Protein AF-A0A2E6XE51-F1 (afdb_monomer_lite)

Foldseek 3Di:
DDWDWDQDPVGIWTWAWDQALNDIDTQDIHPDPVVSVVSNVVVVVVSVVQQCQFQQNVVVVVLVVLVPDPVHPPSVVVVVCCCVLQVVQQSRRSGGPVPDDPVSVVVSVVVVVVVD

Structure (mmCIF, N/CA/C/O backbone):
data_AF-A0A2E6XE51-F1
#
_entry.id   AF-A0A2E6XE51-F1
#
loop_
_atom_site.group_PDB
_atom_site.id
_atom_site.type_symbol
_atom_site.label_atom_id
_atom_site.label_alt_id
_atom_site.label_comp_id
_atom_site.label_asym_id
_atom_site.label_entity_id
_atom_site.label_seq_id
_atom_site.pdbx_PDB_ins_code
_atom_site.Cartn_x
_atom_site.Cartn_y
_atom_site.Cartn_z
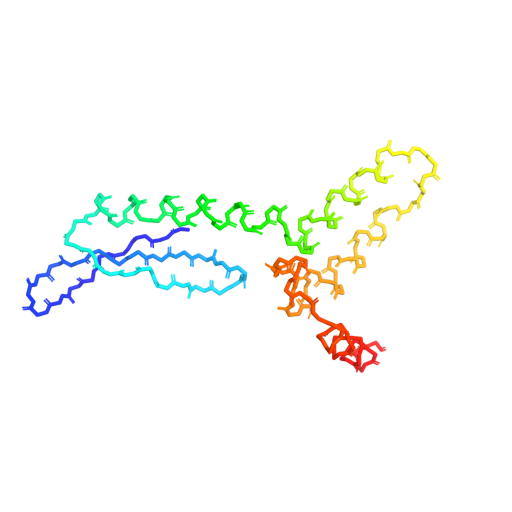_atom_site.occupancy
_atom_site.B_iso_or_equiv
_atom_site.auth_seq_id
_atom_site.auth_comp_id
_atom_site.auth_asym_id
_atom_site.auth_atom_id
_atom_site.pdbx_PDB_model_num
ATOM 1 N N . MET A 1 1 ? -10.899 13.622 7.216 1.00 54.25 1 MET A N 1
ATOM 2 C CA . MET A 1 1 ? -11.438 13.062 8.477 1.00 54.25 1 MET A CA 1
ATOM 3 C C . MET A 1 1 ? -12.804 13.677 8.676 1.00 54.25 1 MET A C 1
ATOM 5 O O . MET A 1 1 ? -12.920 14.865 8.419 1.00 54.25 1 MET A O 1
ATOM 9 N N . SER A 1 2 ? -13.834 12.912 9.030 1.00 67.62 2 SER A N 1
ATOM 10 C CA . SER A 1 2 ? -15.147 13.513 9.283 1.00 67.62 2 SER A CA 1
ATOM 11 C C . SER A 1 2 ? -15.854 12.762 10.401 1.00 67.62 2 SER A C 1
ATOM 13 O O . SER A 1 2 ? -16.167 11.578 10.263 1.00 67.62 2 SER A O 1
ATOM 15 N N . VAL A 1 3 ? -16.076 13.464 11.508 1.00 68.31 3 VAL A N 1
ATOM 16 C CA . VAL A 1 3 ? -17.132 13.137 12.463 1.00 68.31 3 VAL A CA 1
ATOM 17 C C . VAL A 1 3 ? -18.341 13.959 12.041 1.00 68.31 3 VAL A C 1
ATOM 19 O O . VAL A 1 3 ? -18.211 15.146 11.749 1.00 68.31 3 VAL A O 1
ATOM 22 N N . SER A 1 4 ? -19.504 13.329 11.934 1.00 74.06 4 SER A N 1
ATOM 23 C CA . SER A 1 4 ? -20.733 14.018 11.525 1.00 74.06 4 SER A CA 1
ATOM 24 C C . SER A 1 4 ? -21.846 13.703 12.509 1.00 74.06 4 SER A C 1
ATOM 26 O O . SER A 1 4 ? -22.048 12.534 12.834 1.00 74.06 4 SER A O 1
ATOM 28 N N . ALA A 1 5 ? -22.582 14.717 12.956 1.00 69.81 5 ALA A N 1
ATOM 29 C CA . ALA A 1 5 ? -23.797 14.506 13.731 1.00 69.81 5 ALA A CA 1
ATOM 30 C C . ALA A 1 5 ? -24.893 13.904 12.834 1.00 69.81 5 ALA A C 1
ATOM 32 O O . ALA A 1 5 ? -25.061 14.300 11.682 1.00 69.81 5 ALA A O 1
ATOM 33 N N . VAL A 1 6 ? -25.624 12.927 13.357 1.00 75.56 6 VAL A N 1
ATOM 34 C CA . VAL A 1 6 ? -26.728 12.227 12.700 1.00 75.56 6 VAL A CA 1
ATOM 35 C C . VAL A 1 6 ? -27.906 12.226 13.670 1.00 75.56 6 VAL A C 1
ATOM 37 O O . VAL A 1 6 ? -27.783 11.742 14.795 1.00 75.56 6 VAL A O 1
ATOM 40 N N . LYS A 1 7 ? -29.053 12.766 13.248 1.00 68.31 7 LYS A N 1
ATOM 41 C CA . LYS A 1 7 ? -30.307 12.664 14.007 1.00 68.31 7 LYS A CA 1
ATOM 42 C C . LYS A 1 7 ? -30.863 11.244 13.884 1.00 68.31 7 LYS A C 1
ATOM 44 O O . LYS A 1 7 ? -30.982 10.718 12.781 1.00 68.31 7 LYS A O 1
ATOM 49 N N . THR A 1 8 ? -31.205 10.635 15.013 1.00 71.69 8 THR A N 1
ATOM 50 C CA . THR A 1 8 ? -31.852 9.317 15.099 1.00 71.69 8 THR A CA 1
ATOM 51 C C . THR A 1 8 ? -33.148 9.426 15.907 1.00 71.69 8 THR A C 1
ATOM 53 O O . THR A 1 8 ? -33.336 10.413 16.617 1.00 71.69 8 THR A O 1
ATOM 56 N N . LYS A 1 9 ? -34.035 8.417 15.837 1.00 65.88 9 LYS A N 1
ATOM 57 C CA . LYS A 1 9 ? -35.312 8.396 16.588 1.00 65.88 9 LYS A CA 1
ATOM 58 C C . LYS A 1 9 ? -35.150 8.585 18.111 1.00 65.88 9 LYS A C 1
ATOM 60 O O . LYS A 1 9 ? -36.113 8.975 18.752 1.00 65.88 9 LYS A O 1
ATOM 65 N N . GLY A 1 10 ? -33.958 8.340 18.670 1.00 67.12 10 GLY A N 1
ATOM 66 C CA . GLY A 1 10 ? -33.648 8.498 20.099 1.00 67.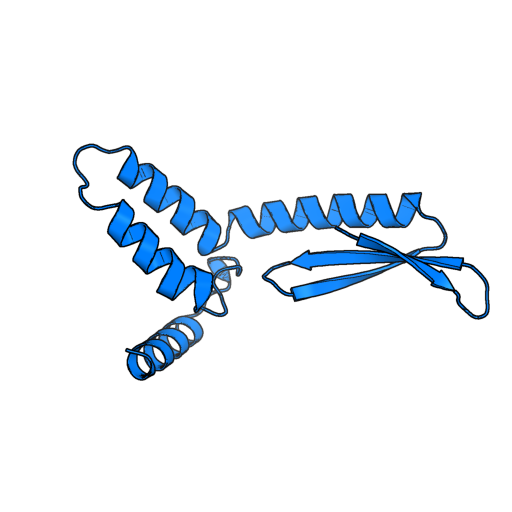12 10 GLY A CA 1
ATOM 67 C C . GLY A 1 10 ? -32.679 9.639 20.447 1.00 67.12 10 GLY A C 1
ATOM 68 O O . GLY A 1 10 ? -32.125 9.622 21.539 1.00 67.12 10 GLY A O 1
ATOM 69 N N . GLY A 1 11 ? -32.413 10.589 19.537 1.00 75.31 11 GLY A N 1
ATOM 70 C CA . GLY A 1 11 ? -31.522 11.738 19.783 1.00 75.31 11 GLY A CA 1
ATOM 71 C C . GLY A 1 11 ? -30.396 11.916 18.753 1.00 75.31 11 GLY A C 1
ATOM 72 O O . GLY A 1 11 ? -30.384 11.278 17.693 1.00 75.31 11 GLY A O 1
ATOM 73 N N . VAL A 1 12 ? -29.443 12.812 19.041 1.00 81.88 12 VAL A N 1
ATOM 74 C CA . VAL A 1 12 ? -28.272 13.084 18.183 1.00 81.88 12 VAL A CA 1
ATOM 75 C C . VAL A 1 12 ? -27.170 12.063 18.468 1.00 81.88 12 VAL A C 1
ATOM 77 O O . VAL A 1 12 ? -26.744 11.912 19.606 1.00 81.88 12 VAL A O 1
ATOM 80 N N . ARG A 1 13 ? -26.678 11.384 17.427 1.00 83.50 13 ARG A N 1
ATOM 81 C CA . ARG A 1 13 ? -25.491 10.518 17.484 1.00 83.50 13 ARG A CA 1
ATOM 82 C C . ARG A 1 13 ? -24.380 11.056 16.597 1.00 83.50 13 ARG A C 1
ATOM 84 O O . ARG A 1 13 ? -24.637 11.697 15.584 1.00 83.50 13 ARG A O 1
ATOM 91 N N . PHE A 1 14 ? -23.135 10.752 16.929 1.00 81.88 14 PHE A N 1
ATOM 92 C CA . PHE A 1 14 ? -21.959 11.170 16.174 1.00 81.88 14 PHE A CA 1
ATOM 93 C C . PHE A 1 14 ? -21.401 9.994 15.374 1.00 81.88 14 PHE A C 1
ATOM 95 O O . PHE A 1 14 ? -20.989 8.978 15.925 1.00 81.88 14 PHE A O 1
ATOM 102 N N . ARG A 1 15 ? -21.395 10.113 14.045 1.00 83.94 15 ARG A N 1
ATOM 103 C CA . ARG A 1 15 ? -20.877 9.091 13.132 1.00 83.94 15 ARG A CA 1
ATOM 104 C C . ARG A 1 15 ? -19.394 9.308 12.879 1.00 83.94 15 ARG A C 1
ATOM 106 O O . ARG A 1 15 ? -19.008 10.341 12.332 1.00 83.94 15 ARG A O 1
ATOM 113 N N . ALA A 1 16 ? -18.590 8.302 13.193 1.00 86.25 16 ALA A N 1
ATOM 114 C CA . ALA A 1 16 ? -17.162 8.276 12.908 1.00 86.25 16 ALA A CA 1
ATOM 115 C C . ALA A 1 16 ? -16.903 7.715 11.500 1.00 86.25 16 ALA A C 1
ATOM 117 O O . ALA A 1 16 ? -17.353 6.614 11.166 1.00 86.25 16 ALA A O 1
ATOM 118 N N . ARG A 1 17 ? -16.170 8.457 10.660 1.00 81.62 17 ARG A N 1
ATOM 119 C CA . ARG A 1 17 ? -15.765 8.014 9.316 1.00 81.62 17 ARG A CA 1
ATOM 120 C C . ARG A 1 17 ? -14.275 8.226 9.083 1.00 81.62 17 ARG A C 1
ATOM 122 O O . ARG A 1 17 ? -13.733 9.301 9.356 1.00 81.62 17 ARG A O 1
ATOM 129 N N . LEU A 1 18 ? -13.631 7.226 8.488 1.00 81.19 18 LEU A N 1
ATOM 130 C CA . LEU A 1 18 ? -12.230 7.292 8.086 1.00 81.19 18 LEU A CA 1
ATOM 131 C C . LEU A 1 18 ? -12.068 6.851 6.632 1.00 81.19 18 LEU A C 1
ATOM 133 O O . LEU A 1 18 ? -12.720 5.916 6.177 1.00 81.19 18 LEU A O 1
ATOM 137 N N . ARG A 1 19 ? -11.197 7.541 5.891 1.00 67.88 19 ARG A N 1
ATOM 138 C CA . ARG A 1 19 ? -10.841 7.152 4.525 1.00 67.88 19 ARG A CA 1
ATOM 139 C C . ARG A 1 19 ? -9.614 6.246 4.588 1.00 67.88 19 ARG A C 1
ATOM 141 O O . ARG A 1 19 ? -8.571 6.692 5.056 1.00 67.88 19 ARG A O 1
ATOM 148 N N . ILE A 1 20 ? -9.754 4.996 4.156 1.00 67.56 20 ILE A N 1
ATOM 149 C CA . ILE A 1 20 ? -8.690 3.982 4.149 1.00 67.56 20 ILE A CA 1
ATOM 150 C C . ILE A 1 20 ? -8.647 3.377 2.745 1.00 67.56 20 ILE A C 1
ATOM 152 O O . ILE A 1 20 ? -9.676 2.926 2.244 1.00 67.56 20 ILE A O 1
ATOM 156 N N . GLY A 1 21 ? -7.479 3.399 2.098 1.00 57.56 21 GLY A N 1
ATOM 157 C CA . GLY A 1 21 ? -7.304 2.840 0.752 1.00 57.56 21 GLY A CA 1
ATOM 158 C C . GLY A 1 21 ? -8.285 3.411 -0.281 1.00 57.56 21 GLY A C 1
ATOM 159 O O . GLY A 1 21 ? -8.996 2.668 -0.955 1.00 57.56 21 GLY A O 1
ATOM 160 N N . GLY A 1 22 ? -8.453 4.739 -0.297 1.00 58.50 22 GLY A N 1
ATOM 161 C CA . GLY A 1 22 ? -9.368 5.444 -1.205 1.00 58.50 22 GLY A CA 1
ATOM 162 C C . GLY A 1 22 ? -10.864 5.352 -0.866 1.00 58.50 22 GLY A C 1
ATOM 163 O O . GLY A 1 22 ? -11.616 6.235 -1.289 1.00 58.50 22 GLY A O 1
ATOM 164 N N . LYS A 1 23 ? -11.297 4.380 -0.051 1.00 60.78 23 LYS A N 1
ATOM 165 C CA . LYS A 1 23 ? -12.700 4.159 0.342 1.00 60.78 23 LYS A CA 1
ATOM 166 C C . LYS A 1 23 ? -13.034 4.798 1.690 1.00 60.78 23 LYS A C 1
ATOM 168 O O . LYS A 1 23 ? -12.192 4.873 2.582 1.00 60.78 23 LYS A O 1
ATOM 173 N N . VAL A 1 24 ? -14.276 5.258 1.849 1.00 75.19 24 VAL A N 1
ATOM 174 C CA . VAL A 1 24 ? -14.791 5.772 3.129 1.00 75.19 24 VAL A CA 1
ATOM 175 C C . VAL A 1 24 ? -15.365 4.609 3.933 1.00 75.19 24 VAL A C 1
ATOM 177 O O . VAL A 1 24 ? -16.339 3.990 3.517 1.00 75.19 24 VAL A O 1
ATOM 180 N N . VAL A 1 25 ? -14.769 4.328 5.088 1.00 79.56 25 VAL A N 1
ATOM 181 C CA . VAL A 1 25 ? -15.204 3.293 6.029 1.00 79.56 25 VAL A CA 1
ATOM 182 C C . VAL A 1 25 ? -15.932 3.963 7.197 1.00 79.56 25 VAL A C 1
ATOM 184 O O . VAL A 1 25 ? -15.427 4.918 7.797 1.00 79.56 25 VAL A O 1
ATOM 187 N N . SER A 1 26 ? -17.140 3.482 7.506 1.00 83.31 26 SER A N 1
ATOM 188 C CA . SER A 1 26 ? -17.897 3.892 8.695 1.00 83.31 26 SER A CA 1
ATOM 189 C C . SER A 1 26 ? -17.397 3.095 9.896 1.00 83.31 26 SER A C 1
ATOM 191 O O . SER A 1 26 ? -17.457 1.871 9.873 1.00 83.31 26 SER A O 1
ATOM 193 N N . LEU A 1 27 ? -16.923 3.783 10.934 1.00 82.25 27 LEU A N 1
ATOM 194 C CA . LEU A 1 27 ? -16.371 3.163 12.145 1.00 82.25 27 LEU A CA 1
ATOM 195 C C . LEU A 1 27 ? -17.429 2.934 13.234 1.00 82.25 27 LEU A C 1
ATOM 197 O O . LEU A 1 27 ? -17.168 2.222 14.191 1.00 82.25 27 LEU A O 1
ATOM 201 N N . GLY A 1 28 ? -18.617 3.527 13.085 1.00 85.31 28 GLY A N 1
ATOM 202 C CA . GLY A 1 28 ? -19.723 3.386 14.032 1.00 85.31 28 GLY A CA 1
ATOM 203 C C . GLY A 1 28 ? -20.468 4.698 14.271 1.00 85.31 28 GLY A C 1
ATOM 204 O O . GLY A 1 28 ? -20.148 5.735 13.676 1.00 85.31 28 GLY A O 1
ATOM 205 N N . GLN A 1 29 ? -21.484 4.635 15.129 1.00 86.62 29 GLN A N 1
ATOM 206 C CA . GLN A 1 29 ? -22.219 5.787 15.653 1.00 86.62 29 GLN A CA 1
ATOM 207 C C . GLN A 1 29 ? -22.097 5.797 17.177 1.00 86.62 29 GLN A C 1
ATOM 209 O O . GLN A 1 29 ? -22.338 4.774 17.810 1.00 86.62 29 GLN A O 1
ATOM 214 N N . TYR A 1 30 ? -21.763 6.952 17.742 1.00 85.75 30 TYR A N 1
ATOM 215 C CA . TYR A 1 30 ? -21.488 7.135 19.166 1.00 85.75 30 TYR A CA 1
ATOM 216 C C . TYR A 1 30 ? -22.459 8.138 19.782 1.00 85.75 30 TYR A C 1
ATOM 218 O O . TYR A 1 30 ? -23.022 8.976 19.073 1.00 85.75 30 TYR A O 1
ATOM 226 N N . ALA A 1 31 ? -22.673 8.040 21.093 1.00 83.56 31 ALA A N 1
ATOM 227 C CA . ALA A 1 31 ? -23.544 8.960 21.817 1.00 83.56 31 ALA A CA 1
ATOM 228 C C . ALA A 1 31 ? -22.906 10.351 21.925 1.00 83.56 31 ALA A C 1
ATOM 230 O O . ALA A 1 31 ? -23.600 11.358 21.801 1.00 83.56 31 ALA A O 1
ATOM 231 N N . THR A 1 32 ? -21.579 10.415 22.067 1.00 84.94 32 THR A N 1
ATOM 232 C CA . THR A 1 32 ? -20.853 11.679 22.216 1.00 84.94 32 THR A CA 1
ATOM 233 C C . THR A 1 32 ? -19.888 11.953 21.063 1.00 84.94 32 THR A C 1
ATOM 235 O O . THR A 1 32 ? -19.405 11.055 20.365 1.00 84.94 32 THR A O 1
ATOM 238 N N . ARG A 1 33 ? -19.585 13.240 20.862 1.00 79.94 33 ARG A N 1
ATOM 239 C CA . ARG A 1 33 ? -18.599 13.689 19.873 1.00 79.94 33 ARG A CA 1
ATOM 240 C C . ARG A 1 33 ? -17.185 13.244 20.245 1.00 79.94 33 ARG A C 1
ATOM 242 O O . ARG A 1 33 ? -16.454 12.795 19.368 1.00 79.94 33 ARG A O 1
ATOM 249 N N . ALA A 1 34 ? -16.833 13.339 21.527 1.00 80.81 34 ALA A N 1
ATOM 250 C CA . ALA A 1 34 ? -15.509 12.987 22.035 1.00 80.81 34 ALA A CA 1
ATOM 251 C C . ALA A 1 34 ? -15.183 11.498 21.819 1.00 80.81 34 ALA A C 1
ATOM 253 O O . ALA A 1 34 ? -14.087 11.164 21.369 1.00 80.81 34 ALA A O 1
ATOM 254 N N . GLU A 1 35 ? -16.150 10.602 22.042 1.00 79.94 35 GLU A N 1
ATOM 255 C CA . GLU A 1 35 ? -15.994 9.173 21.738 1.00 79.94 35 GLU A CA 1
ATOM 256 C C . GLU A 1 35 ? -15.782 8.934 20.241 1.00 79.94 35 GLU A C 1
ATOM 258 O O . GLU A 1 35 ? -14.854 8.223 19.849 1.00 79.94 35 GLU A O 1
ATOM 263 N N . ALA A 1 36 ? -16.593 9.570 19.388 1.00 79.56 36 ALA A N 1
ATOM 264 C CA . ALA A 1 36 ? -16.442 9.454 17.941 1.00 79.56 36 ALA A CA 1
ATOM 265 C C . ALA A 1 36 ? -15.067 9.954 17.464 1.00 79.56 36 ALA A C 1
ATOM 267 O O . ALA A 1 36 ? -14.449 9.333 16.598 1.00 79.56 36 ALA A O 1
ATOM 268 N N . GLU A 1 37 ? -14.562 11.053 18.027 1.00 79.75 37 GLU A N 1
ATOM 269 C CA . GLU A 1 37 ? -13.241 11.605 17.710 1.00 79.75 37 GLU A CA 1
ATOM 270 C C . GLU A 1 37 ? -12.101 10.695 18.187 1.00 79.75 37 GLU A C 1
ATOM 272 O O . GLU A 1 37 ? -11.160 10.449 17.425 1.00 79.75 37 GLU A O 1
ATOM 277 N N . SER A 1 38 ? -12.206 10.132 19.394 1.00 83.94 38 SER A N 1
ATOM 278 C CA . SER A 1 38 ? -11.243 9.162 19.932 1.00 83.94 38 SER A CA 1
ATOM 279 C C . SER A 1 38 ? -11.133 7.921 19.041 1.00 83.94 38 SER A C 1
ATOM 281 O O . SER A 1 38 ? -10.034 7.524 18.641 1.00 83.94 38 SER A O 1
ATOM 283 N N . VAL A 1 39 ? -12.272 7.373 18.610 1.00 84.75 39 VAL A N 1
ATOM 284 C CA . VAL A 1 39 ? -12.325 6.222 17.697 1.00 84.75 39 VAL A CA 1
ATOM 285 C C . VAL A 1 39 ? -11.694 6.558 16.348 1.00 84.75 39 VAL A C 1
ATOM 287 O O . VAL A 1 39 ? -10.905 5.772 15.823 1.00 84.75 39 VAL A O 1
ATOM 290 N N . VAL A 1 40 ? -11.990 7.731 15.778 1.00 78.31 40 VAL A N 1
ATOM 291 C CA . VAL A 1 40 ? -11.363 8.172 14.521 1.00 78.31 40 VAL A CA 1
ATOM 292 C C . VAL A 1 40 ? -9.848 8.308 14.684 1.00 78.31 40 VAL A C 1
ATOM 294 O O . VAL A 1 40 ? -9.107 7.899 13.788 1.00 78.31 40 VAL A O 1
ATOM 297 N N . LYS A 1 41 ? -9.370 8.851 15.810 1.00 80.31 41 LYS A N 1
ATOM 298 C CA . LYS A 1 41 ? -7.938 9.005 16.104 1.00 80.31 41 LYS A CA 1
ATOM 299 C C . LYS A 1 41 ? -7.238 7.647 16.209 1.00 80.31 41 LYS A C 1
ATOM 301 O O . LYS A 1 41 ? -6.216 7.449 15.550 1.00 80.31 41 LYS A O 1
ATOM 306 N N . ALA A 1 42 ? -7.807 6.707 16.960 1.00 79.00 42 ALA A N 1
ATOM 307 C CA . ALA A 1 42 ? -7.280 5.350 17.103 1.00 79.00 42 ALA A CA 1
ATOM 308 C C . ALA A 1 42 ? -7.280 4.591 15.765 1.00 79.00 42 ALA A C 1
ATOM 310 O O . ALA A 1 42 ? -6.252 4.058 15.345 1.00 79.00 42 ALA A O 1
ATOM 311 N N . ALA A 1 43 ? -8.393 4.629 15.028 1.00 77.75 43 ALA A N 1
ATOM 312 C CA . ALA A 1 43 ? -8.498 4.006 13.711 1.00 77.75 43 ALA A CA 1
ATOM 313 C C . ALA A 1 43 ? -7.512 4.615 12.703 1.00 77.75 43 ALA A C 1
ATOM 315 O O . ALA A 1 43 ? -6.967 3.906 11.860 1.00 77.75 43 ALA A O 1
ATOM 316 N N . ARG A 1 44 ? -7.235 5.921 12.797 1.00 72.44 44 ARG A N 1
ATOM 317 C CA . ARG A 1 44 ? -6.236 6.595 11.959 1.00 72.44 44 ARG A CA 1
ATOM 318 C C . ARG A 1 44 ? -4.819 6.139 12.286 1.00 72.44 44 ARG A C 1
ATOM 320 O O . ARG A 1 44 ? -4.049 5.918 11.357 1.00 72.44 44 ARG A O 1
ATOM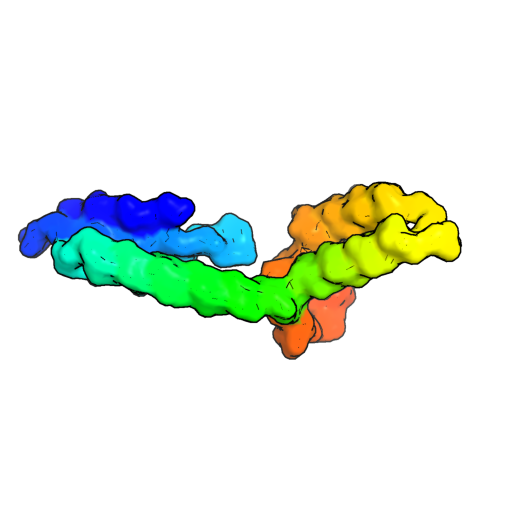 327 N N . ALA A 1 45 ? -4.476 5.995 13.564 1.00 72.06 45 ALA A N 1
ATOM 328 C CA . ALA A 1 45 ? -3.178 5.463 13.973 1.00 72.06 45 ALA A CA 1
ATOM 329 C C . ALA A 1 45 ? -2.987 4.025 13.459 1.00 72.06 45 ALA A C 1
ATOM 331 O O . ALA A 1 45 ? -1.982 3.734 12.813 1.00 72.06 45 ALA A O 1
ATOM 332 N N . ALA A 1 46 ? -4.003 3.173 13.619 1.00 68.12 46 ALA A N 1
ATOM 333 C CA . ALA A 1 46 ? -3.996 1.805 13.100 1.00 68.12 46 ALA A CA 1
ATOM 334 C C . ALA A 1 46 ? -3.906 1.750 11.561 1.00 68.12 46 ALA A C 1
ATOM 336 O O . ALA A 1 46 ? -3.165 0.940 10.998 1.00 68.12 46 ALA A O 1
ATOM 337 N N . ALA A 1 47 ? -4.613 2.641 10.859 1.00 66.00 47 ALA A N 1
ATOM 338 C CA . ALA A 1 47 ? -4.536 2.750 9.405 1.00 66.00 47 ALA A CA 1
ATOM 339 C C . ALA A 1 47 ? -3.159 3.244 8.936 1.00 66.00 47 ALA A C 1
ATOM 341 O O . ALA A 1 47 ? -2.645 2.736 7.943 1.00 66.00 47 ALA A O 1
ATOM 342 N N . LYS A 1 48 ? -2.535 4.189 9.653 1.00 64.38 48 LYS A N 1
ATOM 343 C CA . LYS A 1 48 ? -1.177 4.677 9.367 1.00 64.38 48 LYS A CA 1
ATOM 344 C C . LYS A 1 48 ? -0.144 3.558 9.519 1.00 64.38 48 LYS A C 1
ATOM 346 O O . LYS A 1 48 ? 0.720 3.417 8.660 1.00 64.38 48 LYS A O 1
ATOM 351 N N . GLU A 1 49 ? -0.282 2.730 10.550 1.00 61.03 49 GLU A N 1
ATOM 352 C CA . GLU A 1 49 ? 0.597 1.578 10.779 1.00 61.03 49 GLU A CA 1
ATOM 353 C C . GLU A 1 49 ? 0.376 0.458 9.751 1.00 61.03 49 GLU A C 1
ATOM 355 O O . GLU A 1 49 ? 1.321 -0.152 9.259 1.00 61.03 49 GLU A O 1
ATOM 360 N N . THR A 1 50 ? -0.870 0.235 9.332 1.00 61.78 50 THR A N 1
ATOM 361 C CA . THR A 1 50 ? -1.170 -0.696 8.233 1.00 61.78 50 THR A CA 1
ATOM 362 C C . THR A 1 50 ? -0.594 -0.188 6.909 1.00 61.78 50 THR A C 1
ATOM 364 O O . THR A 1 50 ? -0.070 -0.975 6.119 1.00 61.78 50 THR A O 1
ATOM 367 N N . ASN A 1 51 ? -0.647 1.130 6.680 1.00 64.38 51 ASN A N 1
ATOM 368 C CA . ASN A 1 51 ? -0.091 1.751 5.486 1.00 64.38 51 ASN A CA 1
ATOM 369 C C . ASN A 1 51 ? 1.443 1.675 5.466 1.00 64.38 51 ASN A C 1
ATOM 371 O O . ASN A 1 51 ? 1.992 1.440 4.406 1.00 64.38 51 ASN A O 1
ATOM 375 N N . ARG A 1 52 ? 2.131 1.719 6.619 1.00 65.31 52 ARG A N 1
ATOM 376 C CA . ARG A 1 52 ? 3.588 1.477 6.747 1.00 65.31 52 ARG A CA 1
ATOM 377 C C . ARG A 1 52 ? 4.068 0.098 6.277 1.00 65.31 52 ARG A C 1
ATOM 379 O O . ARG A 1 52 ? 5.256 -0.183 6.302 1.00 65.31 52 ARG A O 1
ATOM 386 N N . ARG A 1 53 ? 3.164 -0.798 5.886 1.00 81.06 53 ARG A N 1
ATOM 387 C CA . ARG A 1 53 ? 3.499 -2.110 5.313 1.00 81.06 53 ARG A CA 1
ATOM 388 C C . ARG A 1 53 ? 2.813 -2.344 3.972 1.00 81.06 53 ARG A C 1
ATOM 390 O O . ARG A 1 53 ? 2.742 -3.491 3.529 1.00 81.06 53 ARG A O 1
ATOM 397 N N . SER A 1 54 ? 2.248 -1.299 3.367 1.00 88.94 54 SER A N 1
ATOM 398 C CA . SER A 1 54 ? 1.585 -1.386 2.070 1.00 88.94 54 SER A CA 1
ATOM 399 C C . SER A 1 54 ? 2.584 -1.348 0.919 1.00 88.94 54 SER A C 1
ATOM 401 O O . SER A 1 54 ? 3.722 -0.906 1.086 1.00 88.94 54 SER A O 1
ATOM 403 N N . LEU A 1 55 ? 2.152 -1.798 -0.263 1.00 92.81 55 LEU A N 1
ATOM 404 C CA . LEU A 1 55 ? 2.963 -1.687 -1.476 1.00 92.81 55 LEU A CA 1
ATOM 405 C C . LEU A 1 55 ? 3.283 -0.227 -1.807 1.00 92.81 55 LEU A C 1
ATOM 407 O O . LEU A 1 55 ? 4.422 0.068 -2.152 1.00 92.81 55 LEU A O 1
ATOM 411 N N . ARG A 1 56 ? 2.307 0.681 -1.664 1.00 91.75 56 ARG A N 1
ATOM 412 C CA . ARG A 1 56 ? 2.501 2.124 -1.853 1.00 91.75 56 ARG A CA 1
ATOM 413 C C . ARG A 1 56 ? 3.628 2.643 -0.974 1.00 91.75 56 ARG A C 1
ATOM 415 O O . ARG A 1 56 ? 4.562 3.239 -1.493 1.00 91.75 56 ARG A O 1
ATOM 422 N N . TRP A 1 57 ? 3.523 2.422 0.336 1.00 88.44 57 TRP A N 1
ATOM 423 C CA . TRP A 1 57 ? 4.498 2.951 1.284 1.00 88.44 57 TRP A CA 1
ATOM 424 C C . TRP A 1 57 ? 5.886 2.374 1.031 1.00 88.44 57 TRP A C 1
ATOM 426 O O . TRP A 1 57 ? 6.856 3.121 0.987 1.00 88.44 57 TRP A O 1
ATOM 436 N N . TRP A 1 58 ? 5.976 1.060 0.802 1.00 92.94 58 TRP A N 1
ATOM 437 C CA . TRP A 1 58 ? 7.251 0.425 0.482 1.00 92.94 58 TRP A CA 1
ATOM 438 C C . TRP A 1 58 ? 7.872 1.009 -0.793 1.00 92.94 58 TRP A C 1
ATOM 440 O O . TRP A 1 58 ? 9.056 1.325 -0.797 1.00 92.94 58 TRP A O 1
ATOM 450 N N . GLY A 1 59 ? 7.079 1.213 -1.849 1.00 93.50 59 GLY A N 1
ATOM 451 C CA . GLY A 1 59 ? 7.573 1.784 -3.102 1.00 93.50 59 GLY A CA 1
ATOM 452 C C . GLY A 1 59 ? 8.006 3.243 -2.984 1.00 93.50 59 GLY A C 1
ATOM 453 O O . GLY A 1 59 ? 8.975 3.633 -3.624 1.00 93.50 59 GLY A O 1
ATOM 454 N N . GLU A 1 60 ? 7.343 4.043 -2.144 1.00 90.31 60 GLU A N 1
ATOM 455 C CA . GLU A 1 60 ? 7.787 5.408 -1.831 1.00 90.31 60 GLU A CA 1
ATOM 456 C C . GLU A 1 60 ? 9.156 5.407 -1.138 1.00 90.31 60 GLU A C 1
ATOM 458 O O . GLU A 1 60 ? 10.035 6.165 -1.543 1.00 90.31 60 GLU A O 1
ATOM 463 N N . ILE A 1 61 ? 9.365 4.536 -0.142 1.00 90.56 61 ILE A N 1
ATOM 464 C CA . ILE A 1 61 ? 10.668 4.382 0.525 1.00 90.56 61 ILE A CA 1
ATOM 465 C C . ILE A 1 61 ? 11.737 3.950 -0.480 1.00 90.56 61 ILE A C 1
ATOM 467 O O . ILE A 1 61 ? 12.749 4.628 -0.624 1.00 90.56 61 ILE A O 1
ATOM 471 N N . TRP A 1 62 ? 11.467 2.892 -1.241 1.00 94.25 62 TRP A N 1
ATOM 472 C CA . TRP A 1 62 ? 12.393 2.351 -2.233 1.00 94.25 62 TRP A CA 1
ATOM 473 C C . TRP A 1 62 ? 12.763 3.365 -3.332 1.00 94.25 62 TRP A C 1
ATOM 475 O O . TRP A 1 62 ? 13.920 3.452 -3.739 1.00 94.25 62 TRP A O 1
ATOM 485 N N . LEU A 1 63 ? 11.808 4.182 -3.796 1.00 94.31 63 LEU A N 1
ATOM 486 C CA . LEU A 1 63 ? 12.085 5.261 -4.749 1.00 94.31 63 LEU A CA 1
ATOM 487 C C . LEU A 1 63 ? 12.863 6.418 -4.118 1.00 94.31 63 LEU A C 1
ATOM 489 O O . LEU A 1 63 ? 13.655 7.036 -4.816 1.00 94.31 63 LEU A O 1
ATOM 493 N N . ASN A 1 64 ? 12.623 6.755 -2.848 1.00 90.31 64 ASN A N 1
ATOM 494 C CA . ASN A 1 64 ? 13.384 7.797 -2.150 1.00 90.31 64 ASN A CA 1
ATOM 495 C C . ASN A 1 64 ? 14.845 7.380 -1.950 1.00 90.31 64 ASN A C 1
ATOM 497 O O . ASN A 1 64 ? 15.736 8.187 -2.187 1.00 90.31 64 ASN A O 1
ATOM 501 N N . GLU A 1 65 ? 15.085 6.125 -1.566 1.00 91.75 65 GLU A N 1
ATOM 502 C CA . GLU A 1 65 ? 16.437 5.569 -1.429 1.00 91.75 65 GLU A CA 1
ATOM 503 C C . GLU A 1 65 ? 17.211 5.686 -2.749 1.00 91.75 65 GLU A C 1
ATOM 505 O O . GLU A 1 65 ? 18.332 6.187 -2.770 1.00 91.75 65 GLU A O 1
ATOM 510 N N . ARG A 1 66 ? 16.579 5.330 -3.874 1.00 94.31 66 ARG A N 1
ATOM 511 C CA . ARG A 1 66 ? 17.183 5.470 -5.207 1.00 94.31 66 ARG A CA 1
ATOM 512 C C . ARG A 1 66 ? 17.402 6.910 -5.639 1.00 94.31 66 ARG A C 1
ATOM 514 O O . ARG A 1 66 ? 18.416 7.194 -6.253 1.00 94.31 66 ARG A O 1
ATOM 521 N N . ASP A 1 67 ? 16.461 7.803 -5.348 1.00 93.12 67 ASP A N 1
ATOM 522 C CA . ASP A 1 67 ? 16.587 9.225 -5.697 1.00 93.12 67 ASP A CA 1
ATOM 523 C C . ASP A 1 67 ? 17.754 9.886 -4.948 1.00 93.12 67 ASP A C 1
ATOM 525 O O . ASP A 1 67 ? 18.383 10.809 -5.456 1.00 93.12 67 ASP A O 1
ATOM 529 N N . SER A 1 68 ? 18.062 9.388 -3.745 1.00 89.62 68 SER A N 1
ATOM 530 C CA . SER A 1 68 ? 19.178 9.868 -2.928 1.00 89.62 68 SER A CA 1
ATOM 531 C C . SER A 1 68 ? 20.546 9.300 -3.318 1.00 89.62 68 SER A C 1
ATOM 533 O O . SER A 1 68 ? 21.566 9.858 -2.917 1.00 89.62 68 SER A O 1
ATOM 535 N N . ASP A 1 69 ? 20.584 8.212 -4.089 1.00 92.00 69 ASP A N 1
ATOM 536 C CA . ASP A 1 69 ? 21.818 7.555 -4.510 1.00 92.00 69 ASP A CA 1
ATOM 537 C C . ASP A 1 69 ? 22.251 8.074 -5.902 1.00 92.00 69 ASP A C 1
ATOM 539 O O . ASP A 1 69 ? 21.550 7.842 -6.894 1.00 92.00 69 ASP A O 1
ATOM 543 N N . PRO A 1 70 ? 23.422 8.741 -6.018 1.00 89.81 70 PRO A N 1
ATOM 544 C CA . PRO A 1 70 ? 23.912 9.322 -7.273 1.00 89.81 70 PRO A CA 1
ATOM 545 C C . PRO A 1 70 ? 24.101 8.321 -8.420 1.00 89.81 70 PRO A C 1
ATOM 547 O O . PRO A 1 70 ? 24.223 8.730 -9.580 1.00 89.81 70 PRO A O 1
ATOM 550 N N . HIS A 1 71 ? 24.164 7.020 -8.121 1.00 94.38 71 HIS A N 1
ATOM 551 C CA . HIS A 1 71 ? 24.278 5.968 -9.122 1.00 94.38 71 HIS A CA 1
ATOM 552 C C . HIS A 1 71 ? 23.011 5.845 -9.981 1.00 94.38 71 HIS A C 1
ATOM 554 O O . HIS A 1 71 ? 23.094 5.520 -11.170 1.00 94.38 71 HIS A O 1
ATOM 560 N N . TYR A 1 72 ? 21.836 6.135 -9.419 1.00 91.88 72 TYR A N 1
ATOM 561 C CA . TYR A 1 72 ? 20.569 5.997 -10.127 1.00 91.88 72 TYR A CA 1
ATOM 562 C C . TYR A 1 72 ? 20.183 7.308 -10.812 1.00 91.88 72 TYR A C 1
ATOM 564 O O . TYR A 1 72 ? 20.000 8.351 -10.192 1.00 91.88 72 TYR A O 1
ATOM 572 N N . ARG A 1 73 ? 20.002 7.252 -12.134 1.00 91.88 73 ARG A N 1
ATOM 573 C CA . ARG A 1 73 ? 19.497 8.376 -12.933 1.00 91.88 73 ARG A CA 1
ATOM 574 C C . ARG A 1 73 ? 18.073 8.109 -13.390 1.00 91.88 73 ARG A C 1
ATOM 576 O O . ARG A 1 73 ? 17.688 6.976 -13.647 1.00 91.88 73 ARG A O 1
ATOM 583 N N . GLY A 1 74 ? 17.294 9.174 -13.561 1.00 92.19 74 GLY A N 1
ATOM 584 C CA . GLY A 1 74 ? 15.939 9.067 -14.110 1.00 92.19 74 GLY A CA 1
ATOM 585 C C . GLY A 1 74 ? 14.889 8.554 -13.121 1.00 92.19 74 GLY A C 1
ATOM 586 O O . GLY A 1 74 ? 13.792 8.186 -13.547 1.00 92.19 74 GLY A O 1
ATOM 587 N N . VAL A 1 75 ? 15.171 8.601 -11.816 1.00 93.44 75 VAL A N 1
ATOM 588 C CA . VAL A 1 75 ? 14.244 8.174 -10.755 1.00 93.44 75 VAL A CA 1
ATOM 589 C C . VAL A 1 75 ? 12.913 8.934 -10.819 1.00 93.44 75 VAL A C 1
ATOM 591 O O . VAL A 1 75 ? 11.856 8.345 -10.611 1.00 93.44 75 VAL A O 1
ATOM 594 N N . ALA A 1 76 ? 12.912 10.201 -11.246 1.00 88.19 76 ALA A N 1
ATOM 595 C CA . ALA A 1 76 ? 11.682 10.958 -11.497 1.00 88.19 76 ALA A CA 1
ATOM 596 C C . ALA A 1 76 ? 10.755 10.296 -12.546 1.00 88.19 76 ALA A C 1
ATOM 598 O O . ALA A 1 76 ? 9.533 10.255 -12.369 1.00 88.19 76 ALA A O 1
ATOM 599 N N . LYS A 1 77 ? 11.315 9.728 -13.626 1.00 94.25 77 LYS A N 1
ATOM 600 C CA . LYS A 1 77 ? 10.542 8.970 -14.629 1.00 94.25 77 LYS A CA 1
ATOM 601 C C . LYS A 1 77 ? 10.020 7.660 -14.045 1.00 94.25 77 LYS A C 1
ATOM 603 O O . LYS A 1 77 ? 8.869 7.307 -14.304 1.00 94.25 77 LYS A O 1
ATOM 608 N N . GLU A 1 78 ? 10.833 6.954 -13.259 1.00 94.62 78 GLU A N 1
ATOM 609 C CA . GLU A 1 78 ? 10.396 5.744 -12.551 1.00 94.62 78 GLU A CA 1
ATOM 610 C C . GLU A 1 78 ? 9.249 6.045 -11.585 1.00 94.62 78 GLU A C 1
ATOM 612 O O . GLU A 1 78 ? 8.237 5.347 -11.611 1.00 94.62 78 GLU A O 1
ATOM 617 N N . ARG A 1 79 ? 9.345 7.134 -10.817 1.00 94.88 79 ARG A N 1
ATOM 618 C CA . ARG A 1 79 ? 8.298 7.597 -9.902 1.00 94.88 79 ARG A CA 1
ATOM 619 C C . ARG A 1 79 ? 7.001 7.918 -10.635 1.00 94.88 79 ARG A C 1
ATOM 621 O O . ARG A 1 79 ? 5.944 7.465 -10.218 1.00 94.88 79 ARG A O 1
ATOM 628 N N . SER A 1 80 ? 7.071 8.599 -11.777 1.00 92.88 80 SER A N 1
ATOM 629 C CA . SER A 1 80 ? 5.880 8.864 -12.594 1.00 92.88 80 SER A CA 1
ATOM 630 C C . SER A 1 80 ? 5.210 7.574 -13.095 1.00 92.88 80 SER A C 1
ATOM 632 O O . SER A 1 80 ? 3.983 7.444 -13.045 1.00 92.88 80 SER A O 1
ATOM 634 N N . LYS A 1 81 ? 5.998 6.581 -13.534 1.00 94.38 81 LYS A N 1
ATOM 635 C CA . LYS A 1 81 ? 5.473 5.257 -13.912 1.00 94.38 81 LYS A CA 1
ATOM 636 C C . LYS A 1 81 ? 4.867 4.537 -12.706 1.00 94.38 81 LYS A C 1
ATOM 638 O O . LYS A 1 81 ? 3.763 4.001 -12.807 1.00 94.38 81 LYS A O 1
ATOM 643 N N . TRP A 1 82 ? 5.546 4.552 -11.566 1.00 94.69 82 TRP A N 1
ATOM 644 C CA . TRP A 1 82 ? 5.044 3.983 -10.320 1.00 94.69 82 TRP A CA 1
ATOM 645 C C . TRP A 1 82 ? 3.690 4.588 -9.932 1.00 94.69 82 TRP A C 1
ATOM 647 O O . TRP A 1 82 ? 2.722 3.854 -9.712 1.00 94.69 82 TRP A O 1
ATOM 657 N N . ASP A 1 83 ? 3.589 5.916 -9.957 1.00 90.56 83 ASP A N 1
ATOM 658 C CA . ASP A 1 83 ? 2.363 6.637 -9.631 1.00 90.56 83 ASP A CA 1
ATOM 659 C C . ASP A 1 83 ? 1.215 6.257 -10.568 1.00 90.56 83 ASP A C 1
ATOM 661 O O . ASP A 1 83 ? 0.104 5.944 -10.132 1.00 90.56 83 ASP A O 1
ATOM 665 N N . ARG A 1 84 ? 1.490 6.207 -11.872 1.00 92.50 84 ARG A N 1
ATOM 666 C CA . ARG A 1 84 ? 0.491 5.894 -12.898 1.00 92.50 84 ARG A CA 1
ATOM 667 C C . ARG A 1 84 ? 0.026 4.436 -12.879 1.00 92.50 84 ARG A C 1
ATOM 669 O O . ARG A 1 84 ? -1.161 4.174 -13.097 1.00 92.50 84 ARG A O 1
ATOM 676 N N . HIS A 1 85 ? 0.944 3.486 -12.727 1.00 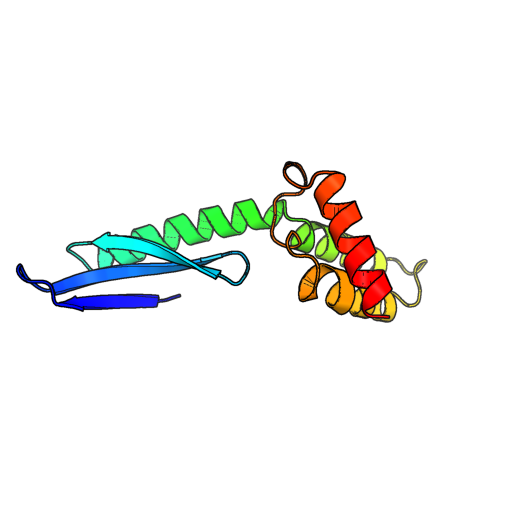94.50 85 HIS A N 1
ATOM 677 C CA . HIS A 1 85 ? 0.664 2.065 -12.962 1.00 94.50 85 HIS A CA 1
ATOM 678 C C . HIS A 1 85 ? 0.416 1.292 -11.669 1.00 94.50 85 HIS A C 1
ATOM 680 O O . HIS A 1 85 ? -0.416 0.384 -11.663 1.00 94.50 85 HIS A O 1
ATOM 686 N N . VAL A 1 86 ? 1.075 1.665 -10.571 1.00 93.50 86 VAL A N 1
ATOM 687 C CA . VAL A 1 86 ? 0.919 0.999 -9.275 1.00 93.50 86 VAL A CA 1
ATOM 688 C C . VAL A 1 86 ? -0.080 1.769 -8.426 1.00 93.50 86 VAL A C 1
ATOM 690 O O . VAL A 1 86 ? -1.203 1.314 -8.235 1.00 93.50 86 VAL A O 1
ATOM 693 N N . VAL A 1 87 ? 0.271 2.973 -7.988 1.00 90.56 87 VAL A N 1
ATOM 694 C CA . VAL A 1 87 ? -0.543 3.788 -7.072 1.00 90.56 87 VAL A CA 1
ATOM 695 C C . VAL A 1 87 ? -1.924 4.123 -7.633 1.00 90.56 87 VAL A C 1
ATOM 697 O O . VAL A 1 87 ? -2.915 4.027 -6.907 1.00 90.56 87 VAL A O 1
ATOM 700 N N . GLY A 1 88 ? -1.992 4.538 -8.896 1.00 85.69 88 GLY A N 1
ATOM 701 C CA . GLY A 1 88 ? -3.219 5.005 -9.536 1.00 85.69 88 GLY A CA 1
ATOM 702 C C . GLY A 1 88 ? -4.073 3.898 -10.151 1.00 85.69 88 GLY A C 1
ATOM 703 O O . GLY A 1 88 ? -5.217 4.155 -10.519 1.00 85.69 88 GLY A O 1
ATOM 704 N N . PHE A 1 89 ? -3.549 2.675 -10.288 1.00 90.00 89 PHE A N 1
ATOM 705 C CA . PHE A 1 89 ? -4.214 1.631 -11.078 1.00 90.00 89 PHE A CA 1
ATOM 706 C C . PHE A 1 89 ? -4.229 0.239 -10.434 1.00 90.00 89 PHE A C 1
ATOM 708 O O . PHE A 1 89 ? -5.192 -0.514 -10.631 1.00 90.00 89 PHE A O 1
ATOM 715 N N . ALA A 1 90 ? -3.219 -0.126 -9.641 1.00 92.31 90 ALA A N 1
ATOM 716 C CA . ALA A 1 90 ? -3.237 -1.384 -8.909 1.00 92.31 90 ALA A CA 1
ATOM 717 C C . ALA A 1 90 ? -4.254 -1.307 -7.763 1.00 92.31 90 ALA A C 1
ATOM 719 O O . ALA A 1 90 ? -4.114 -0.548 -6.808 1.00 92.31 90 ALA A O 1
ATOM 720 N N . HIS A 1 91 ? -5.274 -2.162 -7.824 1.00 89.62 91 HIS A N 1
ATOM 721 C CA . HIS A 1 91 ? -6.333 -2.239 -6.811 1.00 89.62 91 HIS A CA 1
ATOM 722 C C . HIS A 1 91 ? -5.832 -2.640 -5.408 1.00 89.62 91 HIS A C 1
ATOM 724 O O . HIS A 1 91 ? -6.563 -2.494 -4.429 1.00 89.62 91 HIS A O 1
ATOM 730 N N . PHE A 1 92 ? -4.599 -3.145 -5.322 1.00 92.31 92 PHE A N 1
ATOM 731 C CA . PHE A 1 92 ? -3.925 -3.568 -4.097 1.00 92.31 92 PHE A CA 1
ATOM 732 C C . PHE A 1 92 ? -2.796 -2.623 -3.655 1.00 92.31 92 PHE A C 1
ATOM 734 O O . PHE A 1 92 ? -2.052 -2.977 -2.746 1.00 92.31 92 PHE A O 1
ATOM 741 N N . ALA A 1 93 ? -2.637 -1.435 -4.256 1.00 90.62 93 ALA A N 1
ATOM 742 C CA . ALA A 1 93 ? -1.546 -0.515 -3.904 1.00 90.62 93 ALA A CA 1
ATOM 743 C C . ALA A 1 93 ? -1.509 -0.176 -2.399 1.00 90.62 93 ALA A C 1
ATOM 745 O O . ALA A 1 93 ? -0.442 -0.120 -1.794 1.00 90.62 93 ALA A O 1
ATOM 746 N N . ASP A 1 94 ? -2.681 -0.032 -1.777 1.00 85.75 94 ASP A N 1
ATOM 747 C CA . ASP A 1 94 ? -2.816 0.263 -0.345 1.00 85.75 94 ASP A CA 1
ATOM 748 C C . ASP A 1 94 ? -2.912 -1.000 0.534 1.00 85.75 94 ASP A C 1
ATOM 750 O O . ASP A 1 94 ? -3.147 -0.910 1.741 1.00 85.75 94 ASP A O 1
ATOM 754 N N . TRP A 1 95 ? -2.780 -2.199 -0.042 1.00 88.62 95 TRP A N 1
ATOM 755 C CA . TRP A 1 95 ? -2.824 -3.444 0.725 1.00 88.62 95 TRP A CA 1
ATOM 756 C C . TRP A 1 95 ? -1.470 -3.716 1.378 1.00 88.62 95 TRP A C 1
ATOM 758 O O . TRP A 1 95 ? -0.441 -3.451 0.757 1.00 88.62 95 TRP A O 1
ATOM 768 N N . PRO A 1 96 ? -1.444 -4.318 2.584 1.00 88.50 96 PRO A N 1
ATOM 769 C CA . PRO A 1 96 ? -0.210 -4.837 3.158 1.00 88.50 96 PRO A CA 1
ATOM 770 C C . PRO A 1 96 ? 0.475 -5.804 2.189 1.00 88.50 96 PRO A C 1
ATOM 772 O O . PRO A 1 96 ? -0.198 -6.697 1.672 1.00 88.50 96 PRO A O 1
ATOM 775 N N . LEU A 1 97 ? 1.794 -5.696 2.014 1.00 89.00 97 LEU A N 1
ATOM 776 C CA . LEU A 1 97 ? 2.583 -6.538 1.101 1.00 89.00 97 LEU A CA 1
ATOM 777 C C . LEU A 1 97 ? 2.275 -8.033 1.278 1.00 89.00 97 LEU A C 1
ATOM 779 O O . LEU A 1 97 ? 1.983 -8.728 0.313 1.00 89.00 97 LEU A O 1
ATOM 783 N N . LYS A 1 98 ? 2.194 -8.505 2.531 1.00 87.88 98 LYS A N 1
ATOM 784 C CA . LYS A 1 98 ? 1.866 -9.904 2.873 1.00 87.88 98 LYS A CA 1
ATOM 785 C C . LYS A 1 98 ? 0.483 -10.392 2.417 1.00 87.88 98 LYS A C 1
ATOM 787 O O . LYS A 1 98 ? 0.217 -11.589 2.447 1.00 87.88 98 LYS A O 1
ATOM 792 N N . LYS A 1 99 ? -0.437 -9.482 2.086 1.00 89.31 99 LYS A N 1
ATOM 793 C CA . LYS A 1 99 ? -1.781 -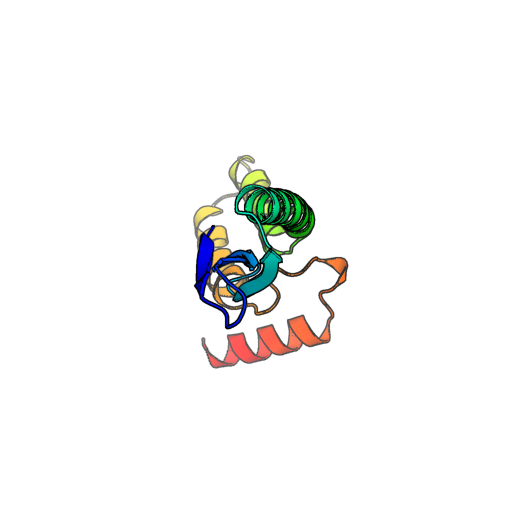9.819 1.591 1.00 89.31 99 LYS A CA 1
ATOM 794 C C . LYS A 1 99 ? -1.847 -9.871 0.067 1.00 89.31 99 LYS A C 1
ATOM 796 O O . LYS A 1 99 ? -2.830 -10.397 -0.449 1.00 89.31 99 LYS A O 1
ATOM 801 N N . ILE A 1 100 ? -0.847 -9.337 -0.631 1.00 94.12 100 ILE A N 1
ATOM 802 C CA . ILE A 1 100 ? -0.790 -9.339 -2.091 1.00 94.12 100 ILE A CA 1
ATOM 803 C C . ILE A 1 100 ? -0.416 -10.744 -2.544 1.00 94.12 100 ILE A C 1
ATOM 805 O O . ILE A 1 100 ? 0.627 -11.277 -2.167 1.00 94.12 100 ILE A O 1
ATOM 809 N N . LYS A 1 101 ? -1.280 -11.367 -3.344 1.00 96.00 101 LYS A N 1
ATOM 810 C CA . LYS A 1 101 ? -1.051 -12.708 -3.881 1.00 96.00 101 LYS A CA 1
ATOM 811 C C . LYS A 1 101 ? -0.679 -12.624 -5.355 1.00 96.00 101 LYS A C 1
ATOM 813 O O . LYS A 1 101 ? -1.052 -11.692 -6.064 1.00 96.00 101 LYS A O 1
ATOM 818 N N . ARG A 1 102 ? -0.037 -13.681 -5.861 1.00 97.69 102 ARG A N 1
ATOM 819 C CA . ARG A 1 102 ? 0.309 -13.825 -7.287 1.00 97.69 102 ARG A CA 1
ATOM 820 C C . ARG A 1 102 ? -0.877 -13.549 -8.217 1.00 97.69 102 ARG A C 1
ATOM 822 O O . ARG A 1 102 ? -0.718 -12.853 -9.212 1.00 97.69 102 ARG A O 1
ATOM 829 N N . ARG A 1 103 ? -2.069 -14.063 -7.885 1.00 97.56 103 ARG A N 1
ATOM 830 C CA . ARG A 1 103 ? -3.289 -13.860 -8.689 1.00 97.56 103 ARG A CA 1
ATOM 831 C C . ARG A 1 103 ? -3.657 -12.382 -8.852 1.00 97.56 103 ARG A C 1
ATOM 833 O O . ARG A 1 103 ? -4.118 -11.995 -9.921 1.00 97.56 103 ARG A O 1
ATOM 840 N N . ASP A 1 104 ? -3.422 -11.571 -7.821 1.00 96.62 104 ASP A N 1
ATOM 841 C CA . ASP A 1 104 ? -3.777 -10.153 -7.818 1.00 96.62 104 ASP A CA 1
ATOM 842 C C . ASP A 1 104 ? -2.831 -9.397 -8.760 1.00 96.62 104 ASP A C 1
ATOM 844 O O . ASP A 1 104 ? -3.283 -8.629 -9.613 1.00 96.62 104 ASP A O 1
ATOM 848 N N . VAL A 1 105 ? -1.530 -9.706 -8.684 1.00 96.94 105 VAL A N 1
ATOM 849 C CA . VAL A 1 105 ? -0.491 -9.159 -9.572 1.00 96.94 105 VAL A CA 1
ATOM 850 C C . VAL A 1 105 ? -0.748 -9.549 -11.027 1.00 96.94 105 VAL A C 1
ATOM 852 O O . VAL A 1 105 ? -0.775 -8.679 -11.891 1.00 96.94 105 VAL A O 1
ATOM 855 N N . VAL A 1 106 ? -1.014 -10.830 -11.309 1.00 97.81 106 VAL A N 1
ATOM 856 C CA . VAL A 1 106 ? -1.322 -11.305 -12.672 1.00 97.81 106 VAL A CA 1
ATOM 857 C C . VAL A 1 106 ? -2.563 -10.608 -13.232 1.00 97.81 106 VAL A C 1
ATOM 859 O O . VAL A 1 106 ? -2.562 -10.183 -14.387 1.00 97.81 106 VAL A O 1
ATOM 862 N N . ALA A 1 107 ? -3.619 -10.459 -12.428 1.00 95.94 107 ALA A N 1
ATOM 863 C CA . ALA A 1 107 ? -4.825 -9.751 -12.846 1.00 95.94 107 ALA A CA 1
ATOM 864 C C . ALA A 1 107 ? -4.550 -8.268 -13.141 1.00 95.94 107 ALA A C 1
ATOM 866 O O . ALA A 1 107 ? -5.077 -7.727 -14.113 1.00 95.94 107 ALA A O 1
ATOM 867 N N . TRP A 1 108 ? -3.715 -7.609 -12.335 1.00 96.12 108 TRP A N 1
ATOM 868 C CA . TRP A 1 108 ? -3.296 -6.229 -12.579 1.00 96.12 108 TRP A CA 1
ATOM 869 C C . TRP A 1 108 ? -2.472 -6.086 -13.863 1.00 96.12 108 TRP A C 1
ATOM 871 O O . TRP A 1 108 ? -2.817 -5.237 -14.680 1.00 96.12 108 TRP A O 1
ATOM 881 N N . VAL A 1 109 ? -1.476 -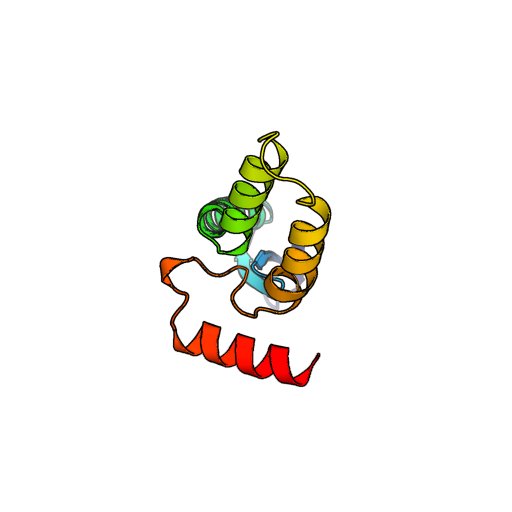6.946 -14.099 1.00 96.50 109 VAL A N 1
ATOM 882 C CA . VAL A 1 109 ? -0.660 -6.921 -15.328 1.00 96.50 109 VAL A CA 1
ATOM 883 C C . VAL A 1 109 ? -1.527 -7.133 -16.569 1.00 96.50 109 VAL A C 1
ATOM 885 O O . VAL A 1 109 ? -1.456 -6.339 -17.501 1.00 96.50 109 VAL A O 1
ATOM 888 N N . LYS A 1 110 ? -2.427 -8.127 -16.558 1.00 96.38 110 LYS A N 1
ATOM 889 C CA . LYS A 1 110 ? -3.372 -8.358 -17.667 1.00 96.38 110 LYS A CA 1
ATOM 890 C C . LYS A 1 110 ? -4.256 -7.144 -17.951 1.00 96.38 110 LYS A C 1
ATOM 892 O O . LYS A 1 110 ? -4.587 -6.871 -19.099 1.00 96.38 110 LYS A O 1
ATOM 897 N N . ARG A 1 111 ? -4.679 -6.424 -16.908 1.00 94.88 111 ARG A N 1
ATOM 898 C CA . ARG A 1 111 ? -5.451 -5.182 -17.058 1.00 94.88 111 ARG A CA 1
ATOM 899 C C . ARG A 1 111 ? -4.595 -4.033 -17.577 1.00 94.88 111 ARG A C 1
ATOM 901 O O . ARG A 1 111 ? -5.123 -3.189 -18.288 1.00 94.88 111 ARG A O 1
ATOM 908 N N . LEU A 1 112 ? -3.321 -3.984 -17.200 1.00 93.56 112 LEU A N 1
ATOM 909 C CA . LEU A 1 112 ? -2.397 -2.948 -17.638 1.00 93.56 112 LEU A CA 1
ATOM 910 C C . LEU A 1 112 ? -2.070 -3.097 -19.127 1.00 93.56 112 LEU A C 1
ATOM 912 O O . LEU A 1 112 ? -2.185 -2.123 -19.856 1.00 93.56 112 LEU A O 1
ATOM 916 N N . GLN A 1 113 ? -1.812 -4.323 -19.585 1.00 93.44 113 GLN A N 1
ATOM 917 C CA . GLN A 1 113 ? -1.576 -4.645 -20.999 1.00 93.44 113 GLN A CA 1
ATOM 918 C C . GLN A 1 113 ? -2.742 -4.285 -21.926 1.00 93.44 113 GLN A C 1
ATOM 920 O O . GLN A 1 113 ? -2.531 -4.065 -23.104 1.00 93.44 113 GLN A O 1
ATOM 925 N N . LYS A 1 114 ? -3.981 -4.262 -21.421 1.00 91.88 114 LYS A N 1
ATOM 926 C CA . LYS A 1 114 ? -5.158 -3.858 -22.212 1.00 91.88 114 LYS A CA 1
ATOM 927 C C . LYS A 1 114 ? -5.343 -2.343 -22.308 1.00 91.88 114 LYS A C 1
ATOM 929 O O . LYS A 1 114 ? -6.240 -1.890 -23.009 1.00 91.88 114 LYS A O 1
ATOM 934 N N . ARG A 1 115 ? -4.617 -1.586 -21.487 1.00 81.88 115 ARG A N 1
ATOM 935 C CA . ARG A 1 115 ? -4.764 -0.137 -21.334 1.00 81.88 115 ARG A CA 1
ATOM 936 C C . ARG A 1 115 ? -3.661 0.628 -22.069 1.00 81.88 115 ARG A C 1
ATOM 938 O O . ARG A 1 115 ? -3.890 1.785 -22.409 1.00 81.88 115 ARG A O 1
ATOM 945 N N . GLU A 1 116 ? -2.487 0.017 -22.210 1.00 66.69 116 GLU A N 1
ATOM 946 C CA . GLU A 1 116 ? -1.378 0.496 -23.049 1.00 66.69 116 GLU A CA 1
ATOM 947 C C . GLU A 1 116 ? -1.576 0.068 -24.502 1.00 66.69 116 GLU A C 1
ATOM 949 O O . GLU A 1 116 ? -1.213 0.880 -25.377 1.00 66.69 116 GLU A O 1
#

Radius of gyration: 19.1 Å; chains: 1; bounding box: 60×28×45 Å

Secondary structure (DSSP, 8-state):
-EEEEEEETTEEEEEEEEEETTEEEEEEEESSHHHHHHHHHHHHHHHHHHHTTBHHHHHHHHHHHHHHSTT---HHHHHHHHIIIIITT-TTTTSBGGG--HHHHHHHHHHHHTT-

pLDDT: mean 84.04, std 10.92, range [54.25, 97.81]

Sequence (116 aa):
MSVSAVKTKGGVRFRARLRIGGKVVSLGQYATRAEAESVVKAARAAAKETNRRSLRWWGEIWLNERDSDPHYRGVAKERSKWDRHVVGFAHFADWPLKKIKRRDVVAWVKRLQKRE